Protein AF-A0A538U7H1-F1 (afdb_monomer_lite)

InterPro domains:
  IPR004468 CTP synthase [PTHR11550] (1-106)
  IPR017926 Glutamine amidotransferase [PF00117] (2-100)
  IPR029062 Class I glutamine amidotransferase-like [G3DSA:3.40.50.880] (1-119)
  IPR029062 Class I glutamine amidotransferase-like [SSF52317] (2-107)

Radius of gyration: 31.42 Å; chains: 1; bounding box: 110×28×73 Å

pLDDT: mean 84.61, std 19.02, range [39.25, 98.5]

Structure (mmCIF, N/CA/C/O backbone):
data_AF-A0A538U7H1-F1
#
_entry.id   AF-A0A538U7H1-F1
#
loop_
_atom_site.group_PDB
_atom_site.id
_atom_site.type_symbol
_atom_site.label_atom_id
_atom_site.label_alt_id
_atom_site.label_comp_id
_atom_site.label_asym_id
_atom_site.label_entity_id
_atom_site.label_seq_id
_atom_site.pdbx_PDB_ins_code
_atom_site.Cartn_x
_atom_site.Cartn_y
_atom_site.Cartn_z
_atom_site.occupancy
_atom_site.B_iso_or_equiv
_atom_site.auth_seq_id
_atom_site.auth_comp_id
_atom_site.auth_asym_id
_atom_site.auth_atom_id
_atom_site.pdbx_PDB_model_num
ATOM 1 N N . LYS A 1 1 ? -18.105 9.070 13.798 1.00 46.12 1 LYS A N 1
ATOM 2 C CA . LYS A 1 1 ? -16.800 9.401 14.417 1.00 46.12 1 LYS A CA 1
ATOM 3 C C . LYS A 1 1 ? -15.750 9.335 13.319 1.00 46.12 1 LYS A C 1
ATOM 5 O O . LYS A 1 1 ? -15.560 8.272 12.754 1.00 46.12 1 LYS A O 1
ATOM 10 N N . GLY A 1 2 ? -15.183 10.472 12.954 1.00 58.41 2 GLY A N 1
ATOM 11 C CA . GLY A 1 2 ? -14.234 10.669 11.858 1.00 58.41 2 GLY A CA 1
ATOM 12 C C . GLY A 1 2 ? -13.779 12.122 11.929 1.00 58.41 2 GLY A C 1
ATOM 13 O O . GLY A 1 2 ? -14.389 12.895 12.669 1.00 58.41 2 GLY A O 1
ATOM 14 N N . GLY A 1 3 ? -12.716 12.498 11.226 1.00 65.75 3 GLY A N 1
ATOM 15 C CA . GLY A 1 3 ? -12.269 13.886 11.266 1.00 65.75 3 GLY A CA 1
ATOM 16 C C . GLY A 1 3 ? -11.044 14.154 12.142 1.00 65.75 3 GLY A C 1
ATOM 17 O O . GLY A 1 3 ? -10.656 15.310 12.255 1.00 65.75 3 GLY A O 1
ATOM 18 N N . THR A 1 4 ? -10.415 13.154 12.761 1.00 83.69 4 THR A N 1
ATOM 19 C CA . THR A 1 4 ? -9.152 13.362 13.493 1.00 83.69 4 THR A CA 1
ATOM 20 C C . THR A 1 4 ? -7.989 13.278 12.514 1.00 83.69 4 THR A C 1
ATOM 22 O O . THR A 1 4 ? -7.927 12.346 11.719 1.00 83.69 4 THR A O 1
ATOM 25 N N . MET A 1 5 ? -7.079 14.253 12.547 1.00 91.50 5 MET A N 1
ATOM 26 C CA . MET A 1 5 ? -5.888 14.230 11.699 1.00 91.50 5 MET A CA 1
ATOM 27 C C . MET A 1 5 ? -5.028 13.009 12.046 1.00 91.50 5 MET A C 1
ATOM 29 O O . MET A 1 5 ? -4.596 12.870 13.190 1.00 91.50 5 MET A O 1
ATOM 33 N N . ARG A 1 6 ? -4.754 12.153 11.060 1.00 92.94 6 ARG A N 1
ATOM 34 C CA . ARG A 1 6 ? -3.721 11.122 11.145 1.00 92.94 6 ARG A CA 1
ATOM 35 C C . ARG A 1 6 ? -2.451 11.668 10.528 1.00 92.94 6 ARG A C 1
ATOM 37 O O . ARG A 1 6 ? -2.400 11.938 9.330 1.00 92.94 6 ARG A O 1
ATOM 44 N N . LEU A 1 7 ? -1.447 11.846 11.375 1.00 93.06 7 LEU A N 1
ATOM 45 C CA . LEU A 1 7 ? -0.139 12.355 11.001 1.00 93.06 7 LEU A CA 1
ATOM 46 C C . LEU A 1 7 ? 0.933 11.410 11.539 1.00 93.06 7 LEU A C 1
ATOM 48 O O . LEU A 1 7 ? 0.920 11.090 12.725 1.00 93.06 7 LEU A O 1
ATOM 52 N N . GLY A 1 8 ? 1.859 10.991 10.681 1.00 93.19 8 GLY A N 1
ATOM 53 C CA . GLY A 1 8 ? 2.992 10.150 11.074 1.00 93.19 8 GLY A CA 1
ATOM 54 C C . GLY A 1 8 ? 2.841 8.684 10.675 1.00 93.19 8 GLY A C 1
ATOM 55 O O . GLY A 1 8 ? 2.071 8.364 9.772 1.00 93.19 8 GLY A O 1
ATOM 56 N N . SER A 1 9 ? 3.637 7.819 11.305 1.00 94.75 9 SER A N 1
ATOM 57 C CA . SER A 1 9 ? 3.755 6.400 10.952 1.00 94.75 9 SER A CA 1
ATOM 58 C C . SER A 1 9 ? 2.660 5.560 11.608 1.00 94.75 9 SER A C 1
ATOM 60 O O . SER A 1 9 ? 2.445 5.672 12.814 1.00 94.75 9 SER A O 1
ATOM 62 N N . PHE A 1 10 ? 1.992 4.701 10.840 1.00 96.00 10 PHE A N 1
ATOM 63 C CA . PHE A 1 10 ? 1.014 3.742 11.356 1.00 96.00 10 PHE A CA 1
ATOM 64 C C . PHE A 1 10 ? 1.262 2.348 10.777 1.00 96.00 10 PHE A C 1
ATOM 66 O O . PHE A 1 10 ? 1.631 2.204 9.611 1.00 96.00 10 PHE A O 1
ATOM 73 N N . ARG A 1 11 ? 1.041 1.318 11.602 1.00 97.50 11 ARG A N 1
ATOM 74 C CA . ARG A 1 11 ? 1.168 -0.089 11.203 1.00 97.50 11 ARG A CA 1
ATOM 75 C C . ARG A 1 11 ? -0.058 -0.533 10.409 1.00 97.50 11 ARG A C 1
ATOM 77 O O . ARG A 1 11 ? -1.188 -0.297 10.835 1.00 97.50 11 ARG A O 1
ATOM 84 N N . CYS A 1 12 ? 0.170 -1.218 9.296 1.00 97.56 12 CYS A N 1
ATOM 85 C CA . CYS A 1 12 ? -0.853 -1.756 8.410 1.00 97.56 12 CYS A CA 1
ATOM 86 C C . CYS A 1 12 ? -0.626 -3.257 8.202 1.00 97.56 12 CYS A C 1
ATOM 88 O O . CYS A 1 12 ? 0.449 -3.680 7.774 1.00 97.56 12 CYS A O 1
ATOM 90 N N . GLN A 1 13 ? -1.645 -4.058 8.506 1.00 98.31 13 GLN A N 1
ATOM 91 C CA . GLN A 1 13 ? -1.673 -5.491 8.254 1.00 98.31 13 GLN A CA 1
ATOM 92 C C . GLN A 1 13 ? -2.143 -5.757 6.824 1.00 98.31 13 GLN A C 1
ATOM 94 O O . GLN A 1 13 ? -3.184 -5.251 6.399 1.00 98.31 13 GLN A O 1
ATOM 99 N N . LEU A 1 14 ? -1.387 -6.585 6.105 1.00 98.38 14 LEU A N 1
ATOM 100 C CA . LEU A 1 14 ? -1.627 -6.924 4.708 1.00 98.38 14 LEU A CA 1
ATOM 101 C C . LEU A 1 14 ? -2.290 -8.294 4.576 1.00 98.38 14 LEU A C 1
ATOM 103 O O . LEU A 1 14 ? -1.792 -9.303 5.088 1.00 98.38 14 LEU A O 1
ATOM 107 N N . LYS A 1 15 ? -3.390 -8.337 3.824 1.00 97.81 15 LYS A N 1
ATOM 108 C CA . LYS A 1 15 ? -4.143 -9.555 3.522 1.00 97.81 15 LYS A CA 1
ATOM 109 C C . LYS A 1 15 ? -3.265 -10.562 2.776 1.00 97.81 15 LYS A C 1
ATOM 111 O O . LYS A 1 15 ? -2.617 -10.216 1.788 1.00 97.81 15 LYS A O 1
ATOM 116 N N . GLU A 1 16 ? -3.277 -11.815 3.222 1.00 97.75 16 GLU A N 1
ATOM 117 C CA . GLU A 1 16 ? -2.570 -12.912 2.554 1.00 97.75 16 GLU A CA 1
ATOM 118 C C . GLU A 1 16 ? -3.027 -13.062 1.093 1.00 97.75 16 GLU A C 1
ATOM 120 O O . GLU A 1 16 ? -4.210 -12.900 0.786 1.00 97.75 16 GLU A O 1
ATOM 125 N N . GLY A 1 17 ? -2.084 -13.319 0.183 1.00 96.38 17 GLY A N 1
ATOM 126 C CA . GLY A 1 17 ? -2.360 -13.439 -1.254 1.00 96.38 17 GLY A CA 1
ATOM 127 C C . GLY A 1 17 ? -2.696 -12.131 -1.993 1.00 96.38 17 GLY A C 1
ATOM 128 O O . GLY A 1 17 ? -2.860 -12.165 -3.212 1.00 96.38 17 GLY A O 1
ATOM 129 N N . SER A 1 18 ? -2.767 -10.982 -1.310 1.00 97.62 18 SER A N 1
ATOM 130 C CA . SER A 1 18 ? -2.992 -9.676 -1.956 1.00 97.62 18 SER A CA 1
ATOM 131 C C . SER A 1 18 ? -1.793 -9.199 -2.779 1.00 97.62 18 SER A C 1
ATOM 133 O O . SER A 1 18 ? -0.657 -9.640 -2.572 1.00 97.62 18 SER A O 1
ATOM 135 N N . LEU A 1 19 ? -2.031 -8.268 -3.705 1.00 96.94 19 LEU A N 1
ATOM 136 C CA . LEU A 1 19 ? -0.967 -7.622 -4.467 1.00 96.94 19 LEU A CA 1
ATOM 137 C C . LEU A 1 19 ? -0.047 -6.817 -3.544 1.00 96.94 19 LEU A C 1
ATOM 139 O O . LEU A 1 19 ? 1.171 -6.916 -3.682 1.00 96.94 19 LEU A O 1
ATOM 143 N N . ALA A 1 20 ? -0.599 -6.123 -2.543 1.00 97.56 20 ALA A N 1
ATOM 144 C CA . ALA A 1 20 ? 0.189 -5.434 -1.524 1.00 97.56 20 ALA A CA 1
ATOM 145 C C . ALA A 1 20 ? 1.139 -6.392 -0.787 1.00 97.56 20 ALA A C 1
ATOM 147 O O . ALA A 1 20 ? 2.332 -6.113 -0.657 1.00 97.56 20 ALA A O 1
ATOM 148 N N . ARG A 1 21 ? 0.633 -7.551 -0.337 1.00 97.69 21 ARG A N 1
ATOM 149 C CA . ARG A 1 21 ? 1.430 -8.555 0.384 1.00 97.69 21 ARG A CA 1
ATOM 150 C C . ARG A 1 21 ? 2.579 -9.097 -0.465 1.00 97.69 21 ARG A C 1
ATOM 152 O O . ARG A 1 21 ? 3.678 -9.265 0.061 1.00 97.69 21 ARG A O 1
ATOM 159 N N . ARG A 1 22 ? 2.344 -9.325 -1.762 1.00 96.69 22 ARG A N 1
ATOM 160 C CA . ARG A 1 22 ? 3.391 -9.736 -2.710 1.00 96.69 22 ARG A CA 1
ATOM 161 C C . ARG A 1 22 ? 4.432 -8.638 -2.926 1.00 96.69 22 ARG A C 1
ATOM 163 O O . ARG A 1 22 ? 5.616 -8.919 -2.785 1.00 96.69 22 ARG A O 1
ATOM 170 N N . ALA A 1 23 ? 4.000 -7.403 -3.185 1.00 96.44 23 ALA A N 1
ATOM 171 C CA . ALA A 1 23 ? 4.901 -6.282 -3.453 1.00 96.44 23 ALA A CA 1
ATOM 172 C C . ALA A 1 23 ? 5.820 -5.978 -2.257 1.00 96.44 23 ALA A C 1
ATOM 174 O O . ALA A 1 23 ? 7.025 -5.789 -2.415 1.00 96.44 23 ALA A O 1
ATOM 175 N N . TYR A 1 24 ? 5.270 -5.956 -1.039 1.00 96.94 24 TYR A N 1
ATOM 176 C CA . TYR A 1 24 ? 6.052 -5.693 0.171 1.00 96.94 24 TYR A CA 1
ATOM 177 C C . TYR A 1 24 ? 6.838 -6.907 0.683 1.00 96.94 24 TYR A C 1
ATOM 179 O O . TYR A 1 24 ? 7.830 -6.724 1.391 1.00 96.94 24 TYR A O 1
ATOM 187 N N . GLY A 1 25 ? 6.394 -8.132 0.383 1.00 96.81 25 GLY A N 1
ATOM 188 C CA . GLY A 1 25 ? 7.006 -9.371 0.874 1.00 96.81 25 GLY A CA 1
ATOM 189 C C . GLY A 1 25 ? 6.882 -9.581 2.390 1.00 96.81 25 GLY A C 1
ATOM 190 O O . GLY A 1 25 ? 7.622 -10.379 2.961 1.00 96.81 25 GLY A O 1
ATOM 191 N N . LYS A 1 26 ? 5.986 -8.850 3.068 1.00 97.19 26 LYS A N 1
ATOM 192 C CA . LYS A 1 26 ? 5.826 -8.858 4.533 1.00 97.19 26 LYS A CA 1
ATOM 193 C C . LYS A 1 26 ? 4.348 -8.822 4.935 1.00 97.19 26 LYS A C 1
ATOM 195 O O . LYS A 1 26 ? 3.572 -8.155 4.258 1.00 97.19 26 LYS A O 1
ATOM 200 N N . PRO A 1 27 ? 3.945 -9.483 6.038 1.00 97.62 27 PRO A N 1
ATOM 201 C CA . PRO A 1 27 ? 2.565 -9.451 6.537 1.00 97.62 27 PRO A CA 1
ATOM 202 C C . PRO A 1 27 ? 2.116 -8.109 7.073 1.00 97.62 27 PRO A C 1
ATOM 204 O O . PRO A 1 27 ? 0.919 -7.850 7.166 1.00 97.62 27 PRO A O 1
ATOM 207 N N . GLU A 1 28 ? 3.071 -7.275 7.441 1.00 97.94 28 GLU A N 1
ATOM 208 C CA . GLU A 1 28 ? 2.804 -6.017 8.086 1.00 97.94 28 GLU A CA 1
ATOM 209 C C . GLU A 1 28 ? 3.847 -4.997 7.655 1.00 97.94 28 GLU A C 1
ATOM 211 O O . GLU A 1 28 ? 5.019 -5.328 7.438 1.00 97.94 28 GLU A O 1
ATOM 216 N N . ILE A 1 29 ? 3.392 -3.762 7.507 1.00 97.69 29 ILE A N 1
ATOM 217 C CA . ILE A 1 29 ? 4.194 -2.619 7.092 1.00 97.69 29 ILE A CA 1
ATOM 218 C C . ILE A 1 29 ? 3.909 -1.440 8.012 1.00 97.69 29 ILE A C 1
ATOM 220 O O . ILE A 1 29 ? 2.915 -1.424 8.735 1.00 97.69 29 ILE A O 1
ATOM 224 N N . GLU A 1 30 ? 4.762 -0.428 7.954 1.00 97.81 30 GLU A N 1
ATOM 225 C CA . GLU A 1 30 ? 4.543 0.833 8.651 1.00 97.81 30 GLU A CA 1
ATOM 226 C C . GLU A 1 30 ? 4.702 1.984 7.662 1.00 97.81 30 GLU A C 1
ATOM 228 O O . GLU A 1 30 ? 5.745 2.087 7.017 1.00 97.81 30 GLU A O 1
ATOM 233 N N . GLU A 1 31 ? 3.688 2.833 7.522 1.00 98.00 31 GLU A N 1
ATOM 234 C CA . GLU A 1 31 ? 3.637 3.865 6.482 1.00 98.00 31 GLU A CA 1
ATOM 235 C C . GLU A 1 31 ? 3.223 5.228 7.022 1.00 98.00 31 GLU A C 1
ATOM 237 O O . GLU A 1 31 ? 2.625 5.332 8.091 1.00 98.00 31 GLU A O 1
ATOM 242 N N . ARG A 1 32 ? 3.570 6.295 6.288 1.00 97.69 32 ARG A N 1
ATOM 243 C CA . ARG A 1 32 ? 3.323 7.680 6.714 1.00 97.69 32 ARG A CA 1
ATOM 244 C C . ARG A 1 32 ? 1.975 8.195 6.219 1.00 97.69 32 ARG A C 1
ATOM 246 O O . ARG A 1 32 ? 1.711 8.207 5.023 1.00 97.69 32 ARG A O 1
ATOM 253 N N . HIS A 1 33 ? 1.172 8.716 7.137 1.00 97.38 33 HIS A N 1
ATOM 254 C CA . HIS A 1 33 ? -0.155 9.267 6.880 1.00 97.38 33 HIS A CA 1
ATOM 255 C C . HIS A 1 33 ? -0.169 10.783 7.047 1.00 97.38 33 HIS A C 1
ATOM 257 O O . HIS A 1 33 ? 0.530 11.338 7.902 1.00 97.38 33 HIS A O 1
ATOM 263 N N . ARG A 1 34 ? -1.000 11.444 6.237 1.00 96.38 34 ARG A N 1
ATOM 264 C CA . ARG A 1 34 ? -1.368 12.855 6.392 1.00 96.38 34 ARG A CA 1
ATOM 265 C C . ARG A 1 34 ? -2.765 13.111 5.824 1.00 96.38 34 ARG A C 1
ATOM 267 O O . ARG A 1 34 ? -2.941 13.829 4.847 1.00 96.38 34 ARG A O 1
AT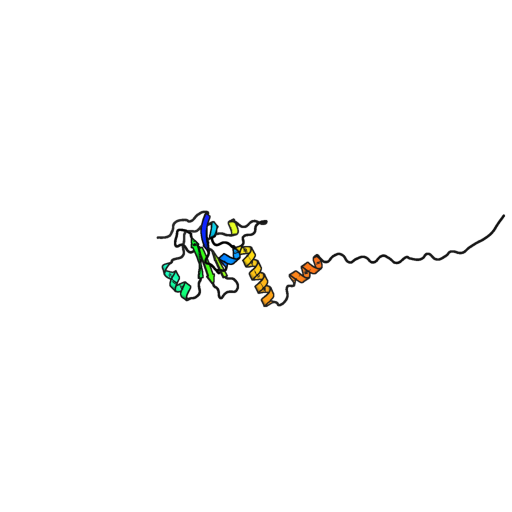OM 274 N N . HIS A 1 35 ? -3.774 12.512 6.441 1.00 95.31 35 HIS A N 1
ATOM 275 C CA . HIS A 1 35 ? -5.169 12.671 6.031 1.00 95.31 35 HIS A CA 1
ATOM 276 C C . HIS A 1 35 ? -6.093 12.674 7.253 1.00 95.31 35 HIS A C 1
ATOM 278 O O . HIS A 1 35 ? -5.690 12.403 8.383 1.00 95.31 35 HIS A O 1
ATOM 284 N N . ARG A 1 36 ? -7.349 13.054 7.022 1.00 94.56 36 ARG A N 1
ATOM 285 C CA . ARG A 1 36 ? -8.372 13.208 8.067 1.00 94.56 36 ARG A CA 1
ATOM 286 C C . ARG A 1 36 ? -9.621 12.363 7.796 1.00 94.56 36 ARG A C 1
ATOM 288 O O . ARG A 1 36 ? -10.330 11.972 8.726 1.00 94.56 36 ARG A O 1
ATOM 295 N N . TYR A 1 37 ? -9.911 12.135 6.519 1.00 93.94 37 TYR A N 1
ATOM 296 C CA . TY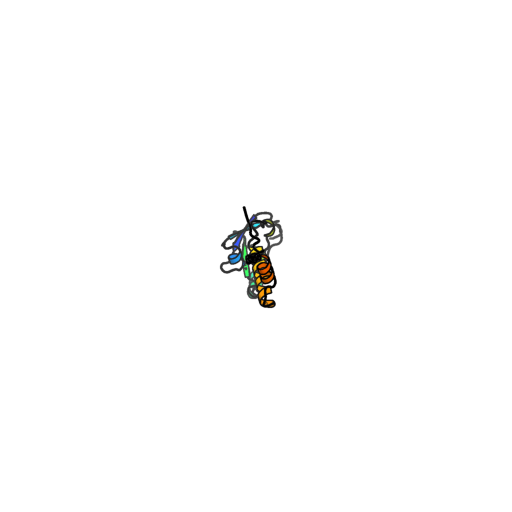R A 1 37 ? -11.015 11.294 6.085 1.00 93.94 37 TYR A CA 1
ATOM 297 C C . TYR A 1 37 ? -10.575 9.841 6.040 1.00 93.94 37 TYR A C 1
ATOM 299 O O . TYR A 1 37 ? -9.430 9.537 5.706 1.00 93.94 37 TYR A O 1
ATOM 307 N N . GLU A 1 38 ? -11.515 8.970 6.382 1.00 94.50 38 GLU A N 1
ATOM 308 C CA . GLU A 1 38 ? -11.316 7.535 6.498 1.00 94.50 38 GLU A CA 1
ATOM 309 C C . GLU A 1 38 ? -12.384 6.807 5.690 1.00 94.50 38 GLU A C 1
ATOM 311 O O . GLU A 1 38 ? -13.490 7.324 5.495 1.00 94.50 38 GLU A O 1
ATOM 316 N N . PHE A 1 39 ? -12.070 5.588 5.260 1.00 94.75 39 PHE A N 1
ATOM 317 C CA . PHE A 1 39 ? -13.041 4.717 4.618 1.00 94.75 39 PHE A CA 1
ATOM 318 C C . PHE A 1 39 ? -14.234 4.449 5.547 1.00 94.75 39 PHE A C 1
ATOM 320 O O . PHE A 1 39 ? -14.077 4.086 6.716 1.00 94.75 39 PHE A O 1
ATOM 327 N N . ASN A 1 40 ? -15.452 4.611 5.030 1.00 94.75 40 ASN A N 1
ATOM 328 C CA . ASN A 1 40 ? -16.657 4.329 5.797 1.00 94.75 40 ASN A CA 1
ATOM 329 C C . ASN A 1 40 ? -17.014 2.841 5.693 1.00 94.75 40 ASN A C 1
ATOM 331 O O . ASN A 1 40 ? -17.623 2.402 4.717 1.00 94.75 40 ASN A O 1
ATOM 335 N N . ASN A 1 41 ? -16.697 2.085 6.747 1.00 94.44 41 ASN A N 1
ATOM 336 C CA . ASN A 1 41 ? -16.926 0.638 6.821 1.00 94.44 41 ASN A CA 1
ATOM 337 C C . ASN A 1 41 ? -18.384 0.203 6.614 1.00 94.44 41 ASN A C 1
ATOM 339 O O . ASN A 1 41 ? -18.614 -0.958 6.287 1.00 94.44 41 ASN A O 1
ATOM 343 N N . ARG A 1 42 ? -19.370 1.106 6.733 1.00 96.25 42 ARG A N 1
ATOM 344 C CA . ARG A 1 42 ? -20.767 0.794 6.375 1.00 96.25 42 ARG A CA 1
ATOM 345 C C . ARG A 1 42 ? -20.918 0.365 4.911 1.00 96.25 42 ARG A C 1
ATOM 347 O O . ARG A 1 42 ? -21.829 -0.392 4.605 1.00 96.25 42 ARG A O 1
ATOM 354 N N . PHE A 1 43 ? -20.018 0.802 4.029 1.00 96.50 43 PHE A N 1
ATOM 355 C CA . PHE A 1 43 ? -20.021 0.443 2.609 1.00 96.50 43 PHE A CA 1
ATOM 356 C C . PHE A 1 43 ? -19.089 -0.728 2.265 1.00 96.50 43 PHE A C 1
ATOM 358 O O . PHE A 1 43 ? -19.036 -1.129 1.105 1.00 96.50 43 PHE A O 1
ATOM 365 N N . ALA A 1 44 ? -18.371 -1.302 3.242 1.00 96.19 44 ALA A N 1
ATOM 366 C CA . ALA A 1 44 ? -17.395 -2.368 3.001 1.00 96.19 44 ALA A CA 1
ATOM 367 C C . ALA A 1 44 ? -18.023 -3.562 2.270 1.00 96.19 44 ALA A C 1
ATOM 369 O O . ALA A 1 44 ? -17.589 -3.909 1.176 1.00 96.19 44 ALA A O 1
ATOM 370 N N . ALA A 1 45 ? -19.100 -4.124 2.826 1.00 97.25 45 ALA A N 1
ATOM 371 C CA . ALA A 1 45 ? -19.763 -5.295 2.258 1.00 97.25 45 ALA A CA 1
ATOM 372 C C . ALA A 1 45 ? -20.292 -5.041 0.835 1.00 97.25 45 ALA A C 1
ATOM 374 O O . ALA A 1 45 ? -20.137 -5.890 -0.040 1.00 97.25 45 ALA A O 1
ATOM 375 N N . GLN A 1 46 ? -20.865 -3.858 0.588 1.00 98.00 46 GLN A N 1
ATOM 376 C CA . GLN A 1 46 ? -21.381 -3.477 -0.730 1.00 98.00 46 GLN A CA 1
ATOM 377 C C . GLN A 1 46 ? -20.264 -3.339 -1.771 1.00 98.00 46 GLN A C 1
ATOM 379 O O . GLN A 1 46 ? -20.451 -3.716 -2.922 1.00 98.00 46 GLN A O 1
ATOM 384 N N . LEU A 1 47 ? -19.114 -2.777 -1.398 1.00 97.62 47 LEU A N 1
ATOM 385 C CA . LEU A 1 47 ? -17.991 -2.625 -2.322 1.00 97.62 47 LEU A CA 1
ATOM 386 C C . LEU A 1 47 ? -17.288 -3.964 -2.567 1.00 97.62 47 LEU A C 1
ATOM 388 O O . LEU A 1 47 ? -16.933 -4.277 -3.702 1.00 97.62 47 LEU A O 1
ATOM 392 N N . GLN A 1 48 ? -17.152 -4.788 -1.527 1.00 97.31 48 GLN A N 1
ATOM 393 C CA . GLN A 1 48 ? -16.564 -6.122 -1.639 1.00 97.31 48 GLN A CA 1
ATOM 394 C C . GLN A 1 48 ? -17.406 -7.063 -2.503 1.00 97.31 48 GLN A C 1
ATOM 396 O O . GLN A 1 48 ? -16.843 -7.808 -3.302 1.00 97.31 48 GLN A O 1
ATOM 401 N N . SER A 1 49 ? -18.740 -6.989 -2.430 1.00 97.44 49 SER A N 1
ATOM 402 C CA . SER A 1 49 ? -19.621 -7.774 -3.310 1.00 97.44 49 SER A CA 1
ATOM 403 C C . SER A 1 49 ? -19.525 -7.376 -4.788 1.00 97.44 49 SER A C 1
ATOM 405 O O . SER A 1 49 ? -19.980 -8.116 -5.655 1.00 97.44 49 SER A O 1
ATOM 407 N N . ARG A 1 50 ? -18.910 -6.225 -5.087 1.00 97.06 50 ARG A N 1
ATOM 408 C CA . ARG A 1 50 ? -18.627 -5.731 -6.443 1.00 97.06 50 ARG A CA 1
ATOM 409 C C . ARG A 1 50 ? -17.169 -5.942 -6.869 1.00 97.06 50 ARG A C 1
ATOM 411 O O . ARG A 1 50 ? -16.760 -5.386 -7.880 1.00 97.06 50 ARG A O 1
ATOM 418 N N . GLY A 1 51 ? -16.396 -6.721 -6.110 1.00 96.56 51 GLY A N 1
ATOM 419 C CA . GLY A 1 51 ? -15.024 -7.102 -6.456 1.00 96.56 51 GLY A CA 1
ATOM 420 C C . GLY A 1 51 ? -13.923 -6.261 -5.806 1.00 96.56 51 GLY A C 1
ATOM 421 O O . GLY A 1 51 ? -12.748 -6.579 -5.981 1.00 96.56 51 GLY A O 1
ATOM 422 N N . LEU A 1 52 ? -14.253 -5.228 -5.019 1.00 97.81 52 LEU A N 1
ATOM 423 C CA . LEU A 1 52 ? -13.233 -4.467 -4.291 1.00 97.81 52 LEU A CA 1
ATOM 424 C C . LEU A 1 52 ? -12.630 -5.313 -3.165 1.00 97.81 52 LEU A C 1
ATOM 426 O O . LEU A 1 52 ? -13.339 -5.819 -2.297 1.00 97.81 52 LEU A O 1
ATOM 430 N N . VAL A 1 53 ? -11.308 -5.414 -3.106 1.00 98.06 53 VAL A N 1
ATOM 431 C CA . VAL A 1 53 ? -10.615 -6.095 -2.0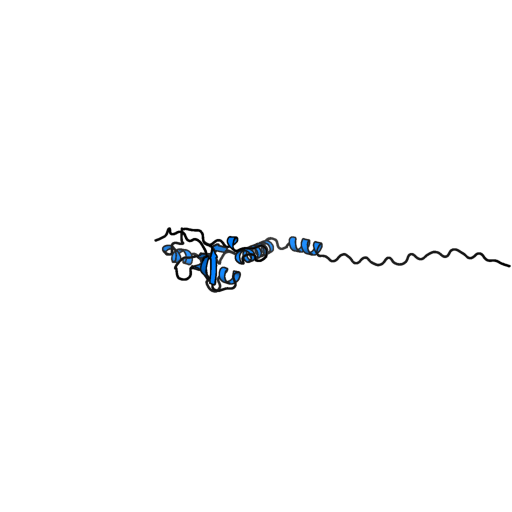11 1.00 98.06 53 VAL A CA 1
ATOM 432 C C . VAL A 1 53 ? -10.045 -5.061 -1.052 1.00 98.06 53 VAL A C 1
ATOM 434 O O . VAL A 1 53 ? -9.246 -4.221 -1.443 1.00 98.06 53 VAL A O 1
ATOM 437 N N . LEU A 1 54 ? -10.422 -5.144 0.225 1.00 98.00 54 LEU A N 1
ATOM 438 C CA . LEU A 1 54 ? -9.781 -4.390 1.306 1.00 98.00 54 LEU A CA 1
ATOM 439 C C . LEU A 1 54 ? -8.531 -5.171 1.738 1.00 98.00 54 LEU A C 1
ATOM 441 O O . LEU A 1 54 ? -8.633 -6.126 2.513 1.00 98.00 54 LEU A O 1
ATOM 445 N N . SER A 1 55 ? -7.376 -4.849 1.154 1.00 98.06 55 SER A N 1
ATOM 446 C CA . SER A 1 55 ? -6.144 -5.637 1.305 1.00 98.06 55 SER A CA 1
ATOM 447 C C . SER A 1 55 ? -5.212 -5.138 2.405 1.00 98.06 55 SER A C 1
ATOM 449 O O . SER A 1 55 ? -4.324 -5.884 2.813 1.00 98.06 55 SER A O 1
ATOM 451 N N . GLY A 1 56 ? -5.430 -3.930 2.925 1.00 97.75 56 GLY A N 1
ATOM 452 C CA . GLY A 1 56 ? -4.650 -3.366 4.024 1.00 97.75 56 GLY A CA 1
ATOM 453 C C . GLY A 1 56 ? -5.540 -2.738 5.085 1.00 97.75 56 GLY A C 1
ATOM 454 O O . GLY A 1 56 ? -6.436 -1.955 4.755 1.00 97.75 56 GLY A O 1
ATOM 455 N N . LYS A 1 57 ? -5.288 -3.062 6.355 1.00 97.31 57 LYS A N 1
ATOM 456 C CA . LYS A 1 57 ? -5.991 -2.481 7.507 1.00 97.31 57 LYS A CA 1
ATOM 457 C C . LYS A 1 57 ? -5.019 -1.992 8.575 1.00 97.31 57 LYS A C 1
ATOM 459 O O . LYS A 1 57 ? -4.024 -2.656 8.849 1.00 97.31 57 LYS A O 1
ATOM 464 N N . CYS A 1 58 ? -5.331 -0.875 9.225 1.00 96.00 58 CYS A N 1
ATOM 465 C CA . CYS A 1 58 ? -4.558 -0.374 10.359 1.00 96.00 58 CYS A CA 1
ATOM 466 C C . CYS A 1 58 ? -4.554 -1.399 11.502 1.00 96.00 58 CYS A C 1
ATOM 468 O O . CYS A 1 58 ? -5.597 -1.906 11.906 1.00 96.00 58 CYS A O 1
ATOM 470 N N . VAL A 1 59 ? -3.396 -1.676 12.093 1.00 94.38 59 VAL A N 1
ATOM 471 C CA . VAL A 1 59 ? -3.332 -2.550 13.272 1.00 94.38 59 VAL A CA 1
ATOM 472 C C . VAL A 1 59 ? -3.998 -1.850 14.461 1.00 94.38 59 VAL A C 1
ATOM 474 O O . VAL A 1 59 ? -3.764 -0.667 14.712 1.00 94.38 59 VAL A O 1
ATOM 477 N N . GLY A 1 60 ? -4.861 -2.571 15.182 1.00 90.50 60 GLY A N 1
ATOM 478 C CA . GLY A 1 60 ? -5.574 -2.059 16.359 1.00 90.50 60 GLY A CA 1
ATOM 479 C C . GLY A 1 60 ? -6.721 -1.085 16.058 1.00 90.50 60 GLY A C 1
ATOM 480 O O . GLY A 1 60 ? -7.336 -0.566 16.989 1.00 90.50 60 GLY A O 1
ATOM 481 N N . ARG A 1 61 ? -7.027 -0.813 14.781 1.00 87.56 61 ARG A N 1
ATOM 482 C CA . ARG A 1 61 ? -8.136 0.058 14.367 1.00 87.56 61 ARG A CA 1
ATOM 483 C C . ARG A 1 61 ? -8.796 -0.512 13.117 1.00 87.56 61 ARG A C 1
ATOM 485 O O . ARG A 1 61 ? -8.111 -0.883 12.180 1.00 87.56 61 ARG A O 1
ATOM 492 N N . GLU A 1 62 ? -10.119 -0.478 13.027 1.00 87.31 62 GLU A N 1
ATOM 493 C CA . GLU A 1 62 ? -10.834 -0.880 11.801 1.00 87.31 62 GLU A CA 1
ATOM 494 C C . GLU A 1 62 ? -10.755 0.202 10.704 1.00 87.31 62 GLU A C 1
ATOM 496 O O . GLU A 1 62 ? -11.775 0.669 10.207 1.00 87.31 62 GLU A O 1
ATOM 501 N N . LEU A 1 63 ? -9.554 0.663 10.351 1.00 94.25 63 LEU A N 1
ATOM 502 C CA . LEU A 1 63 ? -9.336 1.598 9.247 1.00 94.25 63 LEU A CA 1
ATOM 503 C C . LEU A 1 63 ? -8.778 0.854 8.043 1.00 94.25 63 LEU A C 1
ATOM 505 O O . LEU A 1 63 ? -7.834 0.080 8.181 1.00 94.25 63 LEU A O 1
ATOM 509 N N . VAL A 1 64 ? -9.362 1.100 6.874 1.00 97.12 64 VAL A N 1
ATOM 510 C CA . VAL A 1 64 ? -8.871 0.568 5.601 1.00 97.12 64 VAL A CA 1
ATOM 511 C C . VAL A 1 64 ? -7.776 1.484 5.076 1.00 97.12 64 VAL A C 1
ATOM 513 O O . VAL A 1 64 ? -8.001 2.680 4.917 1.00 97.12 64 VAL A O 1
ATOM 516 N N . GLU A 1 65 ? -6.629 0.892 4.769 1.00 97.50 65 GLU A N 1
ATOM 517 C CA . GLU A 1 65 ? -5.430 1.597 4.308 1.00 97.50 65 GLU A CA 1
ATOM 518 C C . GLU A 1 65 ? -5.111 1.311 2.844 1.00 97.50 65 GLU A C 1
ATOM 520 O O . GLU A 1 65 ? -4.528 2.155 2.166 1.00 97.50 65 GLU A O 1
ATOM 525 N N . ILE A 1 66 ? -5.460 0.109 2.369 1.00 98.50 66 ILE A N 1
ATOM 526 C CA . ILE A 1 66 ? -5.166 -0.352 1.011 1.00 98.50 66 ILE A CA 1
ATOM 527 C C . ILE A 1 66 ? -6.391 -1.045 0.428 1.00 98.50 66 ILE A C 1
ATOM 529 O O . ILE A 1 66 ? -7.017 -1.884 1.088 1.00 98.50 66 ILE A O 1
ATOM 533 N N . ILE A 1 67 ? -6.704 -0.698 -0.818 1.00 98.50 67 ILE A N 1
ATOM 534 C CA . ILE A 1 67 ? -7.734 -1.348 -1.626 1.00 98.50 67 ILE A CA 1
ATOM 535 C C . ILE A 1 67 ? -7.163 -1.815 -2.966 1.00 98.50 67 ILE A C 1
ATOM 537 O O . ILE A 1 67 ? -6.274 -1.181 -3.533 1.00 98.50 67 ILE A O 1
ATOM 541 N N . GLU A 1 68 ? -7.705 -2.913 -3.482 1.00 98.38 68 GLU A N 1
ATOM 542 C CA . GLU A 1 68 ? -7.285 -3.553 -4.731 1.00 98.38 68 GLU A CA 1
ATOM 543 C C . GLU A 1 68 ? -8.500 -3.952 -5.581 1.00 98.38 68 GLU A C 1
ATOM 545 O O . GLU A 1 68 ? -9.589 -4.198 -5.054 1.00 98.38 68 GLU A O 1
ATOM 550 N N . LEU A 1 69 ? -8.296 -4.050 -6.898 1.00 97.75 69 LEU A N 1
ATOM 551 C CA . LEU A 1 69 ? -9.256 -4.607 -7.855 1.00 97.75 69 LEU A CA 1
ATOM 552 C C . LEU A 1 69 ? -8.583 -5.769 -8.600 1.00 97.75 69 LEU A C 1
ATOM 554 O O . LEU A 1 69 ? -7.785 -5.511 -9.502 1.00 97.75 69 LEU A O 1
ATOM 558 N N . PRO A 1 70 ? -8.872 -7.031 -8.230 1.00 94.44 70 PRO A N 1
ATOM 559 C CA . PRO A 1 70 ? -8.201 -8.203 -8.798 1.00 94.44 70 PRO A CA 1
ATOM 560 C C . PRO A 1 70 ? -8.370 -8.373 -10.313 1.00 94.44 70 PRO A C 1
ATOM 562 O O . PRO A 1 70 ? -7.481 -8.919 -10.958 1.00 94.44 70 PRO A O 1
ATOM 565 N N . ASP A 1 71 ? -9.469 -7.874 -10.883 1.00 93.12 71 ASP A N 1
ATOM 566 C CA . ASP A 1 71 ? -9.760 -7.983 -12.322 1.00 93.12 71 ASP A CA 1
ATOM 567 C C . ASP A 1 71 ? -8.956 -6.988 -13.182 1.00 93.12 71 ASP A C 1
ATOM 569 O O . ASP A 1 71 ? -9.031 -7.005 -14.412 1.00 93.12 71 ASP A O 1
ATOM 573 N N . HIS A 1 72 ? -8.172 -6.104 -12.558 1.00 95.00 72 HIS A N 1
ATOM 574 C CA . HIS A 1 72 ? -7.293 -5.168 -13.250 1.00 95.00 72 HIS A CA 1
ATOM 575 C C . HIS A 1 72 ? -5.836 -5.672 -13.224 1.00 95.00 72 HIS A C 1
ATOM 577 O O . HIS A 1 72 ? -5.380 -6.119 -12.171 1.00 95.00 72 HIS A O 1
ATOM 583 N N . PRO A 1 73 ? -5.052 -5.539 -14.321 1.00 92.19 73 PRO A N 1
ATOM 584 C CA . PRO A 1 73 ? -3.684 -6.074 -14.397 1.00 92.19 73 PRO A CA 1
ATOM 585 C C . PRO A 1 73 ? -2.771 -5.639 -13.245 1.00 92.19 73 PRO A C 1
ATOM 587 O O . PRO A 1 73 ? -1.935 -6.403 -12.776 1.00 92.19 73 PRO A O 1
ATOM 590 N N . TRP A 1 74 ? -2.943 -4.398 -12.792 1.00 96.62 74 TRP A N 1
ATOM 591 C CA . TRP A 1 74 ? -2.321 -3.879 -11.581 1.00 96.62 74 TRP A CA 1
ATOM 592 C C . TRP A 1 74 ? -3.172 -2.733 -11.040 1.00 96.62 74 TRP A C 1
ATOM 594 O O . TRP A 1 74 ? -3.223 -1.666 -11.649 1.00 96.62 74 TRP A O 1
ATOM 604 N N . PHE A 1 75 ? -3.927 -2.957 -9.966 1.00 98.06 75 PHE A N 1
ATOM 605 C CA . PHE A 1 75 ? -4.695 -1.906 -9.295 1.00 98.06 75 PHE A CA 1
ATOM 606 C C . PHE A 1 75 ? -4.525 -2.031 -7.791 1.00 98.06 75 PHE A C 1
ATOM 608 O O . PHE A 1 75 ? -5.010 -2.981 -7.175 1.00 98.06 75 PHE A O 1
ATOM 615 N N . LEU A 1 76 ? -3.854 -1.043 -7.214 1.00 98.00 76 LEU A N 1
ATOM 616 C CA . LEU A 1 76 ? -3.648 -0.908 -5.785 1.00 98.00 76 LEU A CA 1
ATOM 617 C C . LEU A 1 76 ? -3.689 0.579 -5.451 1.00 98.00 76 LEU A C 1
ATOM 619 O O . LEU A 1 76 ? -2.959 1.373 -6.043 1.00 98.00 76 LEU A O 1
ATOM 623 N N . ALA A 1 77 ? -4.546 0.947 -4.506 1.00 98.19 77 ALA A N 1
ATOM 624 C CA . ALA A 1 77 ? -4.656 2.308 -4.004 1.00 98.19 77 ALA A CA 1
ATOM 625 C C . ALA A 1 77 ? -4.418 2.318 -2.496 1.00 98.19 77 ALA A C 1
ATOM 627 O O . ALA A 1 77 ? -4.912 1.451 -1.774 1.00 98.19 77 ALA A O 1
ATOM 628 N N . VAL A 1 78 ? -3.658 3.308 -2.036 1.00 98.25 78 VAL A N 1
ATOM 629 C CA . VAL A 1 78 ? -3.254 3.469 -0.638 1.00 98.25 78 VAL A CA 1
ATOM 630 C C . VAL A 1 78 ? -3.749 4.800 -0.091 1.00 98.25 78 VAL A C 1
ATOM 632 O O . VAL A 1 78 ? -3.892 5.771 -0.832 1.00 98.25 78 VAL A O 1
ATOM 635 N N . GLN A 1 79 ? -3.998 4.845 1.213 1.00 97.56 79 GLN A N 1
ATOM 636 C CA . GLN A 1 79 ? -4.334 6.077 1.928 1.00 97.56 79 GLN A CA 1
ATOM 637 C C . GLN A 1 79 ? -3.089 6.825 2.445 1.00 97.56 79 GLN A C 1
ATOM 639 O O . GLN A 1 79 ? -3.120 8.039 2.647 1.00 97.56 79 GLN A O 1
ATOM 644 N N . PHE A 1 80 ? -2.000 6.092 2.687 1.00 97.94 80 PHE A N 1
ATOM 645 C CA . PHE A 1 80 ? -0.707 6.627 3.111 1.00 97.94 80 PHE A CA 1
ATOM 646 C C . PHE A 1 80 ? 0.127 7.164 1.940 1.00 97.94 80 PHE A C 1
ATOM 648 O O . PHE A 1 80 ? -0.270 7.087 0.782 1.00 97.94 80 PHE A O 1
ATOM 655 N N . HIS A 1 81 ? 1.312 7.679 2.265 1.00 98.19 81 HIS A N 1
ATOM 656 C CA . HIS A 1 81 ? 2.241 8.327 1.346 1.00 98.19 81 HIS A CA 1
ATOM 657 C C . HIS A 1 81 ? 3.537 7.511 1.152 1.00 98.19 81 HIS A C 1
ATOM 659 O O . HIS A 1 81 ? 4.549 7.799 1.812 1.00 98.19 81 HIS A O 1
ATOM 665 N N . PRO A 1 82 ? 3.545 6.491 0.269 1.00 97.62 82 PRO A N 1
ATOM 666 C CA . PRO A 1 82 ? 4.731 5.666 0.015 1.00 97.62 82 PRO A CA 1
ATOM 667 C C . PRO A 1 82 ? 5.909 6.467 -0.570 1.00 97.62 82 PRO A C 1
ATOM 669 O O . PRO A 1 82 ? 7.076 6.118 -0.377 1.00 97.62 82 PRO A O 1
ATOM 672 N N . GLU A 1 83 ? 5.632 7.585 -1.245 1.00 97.69 83 GLU A N 1
ATOM 673 C CA . GLU A 1 83 ? 6.622 8.517 -1.788 1.00 97.69 83 GLU A CA 1
ATOM 674 C C . GLU A 1 83 ? 7.544 9.089 -0.710 1.00 97.69 83 GLU A C 1
ATOM 676 O O . GLU A 1 83 ? 8.738 9.263 -0.950 1.00 97.69 83 GLU A O 1
ATOM 681 N N . LEU A 1 84 ? 7.042 9.290 0.512 1.00 96.88 84 LEU A N 1
ATOM 682 C CA . LEU A 1 84 ? 7.832 9.863 1.604 1.00 96.88 84 LEU A CA 1
ATOM 683 C C . LEU A 1 84 ? 8.903 8.896 2.129 1.00 96.88 84 LEU A C 1
ATOM 685 O O . LEU A 1 84 ? 9.887 9.334 2.743 1.00 96.88 84 LEU A O 1
ATOM 689 N N . LYS A 1 85 ? 8.734 7.590 1.894 1.00 96.25 85 LYS A N 1
ATOM 690 C CA . LYS A 1 85 ? 9.683 6.539 2.289 1.00 96.25 85 LYS A CA 1
ATOM 691 C C . LYS A 1 85 ? 10.558 6.038 1.139 1.00 96.25 85 LYS A C 1
ATOM 693 O O . LYS A 1 85 ? 11.500 5.303 1.401 1.00 96.25 85 LYS A O 1
ATOM 698 N N . SER A 1 86 ? 10.300 6.455 -0.099 1.00 97.44 86 SER A N 1
ATOM 699 C CA . SER A 1 86 ? 11.135 6.091 -1.248 1.00 97.44 86 SER A CA 1
ATOM 700 C C . SER A 1 86 ? 12.463 6.855 -1.240 1.00 97.44 86 SER A C 1
ATOM 702 O O . SER A 1 86 ? 12.495 8.051 -0.933 1.00 97.44 86 SER A O 1
ATOM 704 N N . ARG A 1 87 ? 13.570 6.188 -1.578 1.00 97.06 87 ARG A N 1
ATOM 705 C CA . ARG A 1 87 ? 14.901 6.797 -1.751 1.00 97.06 87 ARG A CA 1
ATOM 706 C C . ARG A 1 87 ? 15.518 6.346 -3.078 1.00 97.06 87 ARG A C 1
ATOM 708 O O . ARG A 1 87 ? 15.194 5.258 -3.539 1.00 97.06 87 ARG A O 1
ATOM 715 N N . PRO A 1 88 ? 16.440 7.116 -3.683 1.00 95.31 88 PRO A N 1
ATOM 716 C CA . PRO A 1 88 ? 17.080 6.709 -4.938 1.00 95.31 88 PRO A CA 1
ATOM 717 C C . PRO A 1 88 ? 17.781 5.342 -4.873 1.00 95.31 88 PRO A C 1
ATOM 719 O O . PRO A 1 88 ? 17.659 4.547 -5.796 1.00 95.31 88 PRO A O 1
ATOM 722 N N . HIS A 1 89 ? 18.473 5.047 -3.768 1.00 96.06 89 HIS A N 1
ATOM 723 C CA . HIS A 1 89 ? 19.160 3.767 -3.541 1.00 96.06 89 HIS A CA 1
ATOM 724 C C . HIS A 1 89 ? 18.263 2.695 -2.900 1.00 96.06 89 HIS A C 1
ATOM 726 O O . HIS A 1 89 ? 18.647 1.533 -2.818 1.00 96.06 89 HIS A O 1
ATOM 732 N N . GLU A 1 90 ? 17.072 3.077 -2.438 1.00 95.94 90 GLU A N 1
ATOM 733 C CA . GLU A 1 90 ? 16.097 2.178 -1.824 1.00 95.94 90 GLU A CA 1
ATOM 734 C C . GLU A 1 90 ? 14.687 2.587 -2.283 1.00 95.94 90 GLU A C 1
ATOM 736 O O . GLU A 1 90 ? 13.932 3.237 -1.545 1.00 95.94 90 GLU A O 1
ATOM 741 N N . PRO A 1 91 ? 14.336 2.296 -3.549 1.00 97.31 91 PRO A N 1
ATOM 742 C CA . PRO A 1 91 ? 13.043 2.673 -4.085 1.00 97.31 91 PRO A CA 1
ATOM 743 C C . PRO A 1 91 ? 11.939 1.902 -3.368 1.00 97.31 91 PRO A C 1
ATOM 745 O O . PRO A 1 91 ? 12.044 0.703 -3.091 1.00 97.31 91 PRO A O 1
ATOM 748 N N . HIS A 1 92 ? 10.846 2.599 -3.083 1.00 98.12 92 HIS A N 1
ATOM 749 C CA . HIS A 1 92 ? 9.730 1.998 -2.378 1.00 98.12 92 HIS A CA 1
ATOM 750 C C . HIS A 1 92 ? 9.097 0.859 -3.195 1.00 98.12 92 HIS A C 1
ATOM 752 O O . HIS A 1 92 ? 8.838 0.997 -4.394 1.00 98.12 92 HIS A O 1
ATOM 758 N N . ARG A 1 93 ? 8.801 -0.263 -2.527 1.00 96.88 93 ARG A N 1
ATOM 759 C CA . ARG A 1 93 ? 8.395 -1.527 -3.167 1.00 96.88 93 ARG A CA 1
ATOM 760 C C . ARG A 1 93 ? 7.173 -1.390 -4.074 1.00 96.88 93 ARG A C 1
ATOM 762 O O . ARG A 1 93 ? 7.188 -1.926 -5.176 1.00 96.88 93 ARG A O 1
ATOM 769 N N . LEU A 1 94 ? 6.168 -0.612 -3.662 1.00 97.19 94 LEU A N 1
ATOM 770 C CA . LEU A 1 94 ? 4.981 -0.362 -4.491 1.00 97.19 94 LEU A CA 1
ATOM 771 C C . LEU A 1 94 ? 5.314 0.311 -5.831 1.00 97.19 94 LEU A C 1
ATOM 773 O O . LEU A 1 94 ? 4.705 -0.038 -6.835 1.00 97.19 94 LEU A O 1
ATOM 777 N N . PHE A 1 95 ? 6.284 1.233 -5.877 1.00 97.88 95 PHE A N 1
ATOM 778 C CA . PHE A 1 95 ? 6.668 1.878 -7.138 1.00 97.88 95 PHE A CA 1
ATOM 779 C C . PHE A 1 95 ? 7.467 0.936 -8.032 1.00 97.88 95 PHE A C 1
ATOM 781 O O . PHE A 1 95 ? 7.238 0.909 -9.237 1.00 97.88 95 PHE A O 1
ATOM 788 N N . VAL A 1 96 ? 8.366 0.137 -7.449 1.00 96.81 96 VAL A N 1
ATOM 789 C CA . VAL A 1 96 ? 9.126 -0.876 -8.196 1.00 96.81 96 VAL A CA 1
ATOM 790 C C . VAL A 1 96 ? 8.173 -1.861 -8.874 1.00 96.81 96 VAL A C 1
ATOM 792 O O . VAL A 1 96 ? 8.289 -2.103 -10.075 1.00 96.81 96 VAL A O 1
ATOM 795 N N . ASP A 1 97 ? 7.202 -2.387 -8.126 1.00 96.50 97 ASP A N 1
ATOM 796 C CA . ASP A 1 97 ? 6.222 -3.330 -8.665 1.00 96.50 97 ASP A CA 1
ATOM 797 C C . ASP A 1 97 ? 5.261 -2.673 -9.663 1.00 96.50 97 ASP A C 1
ATOM 799 O O . ASP A 1 97 ? 4.938 -3.286 -10.679 1.00 96.50 97 ASP A O 1
ATOM 803 N N . PHE A 1 98 ? 4.850 -1.422 -9.433 1.00 97.44 98 PHE A N 1
ATOM 804 C CA . PHE A 1 98 ? 4.035 -0.676 -10.393 1.00 97.44 98 PHE A CA 1
ATOM 805 C C . PHE A 1 98 ? 4.738 -0.516 -11.744 1.00 97.44 98 PHE A C 1
ATOM 807 O O . PHE A 1 98 ? 4.157 -0.809 -12.788 1.00 97.44 98 PHE A O 1
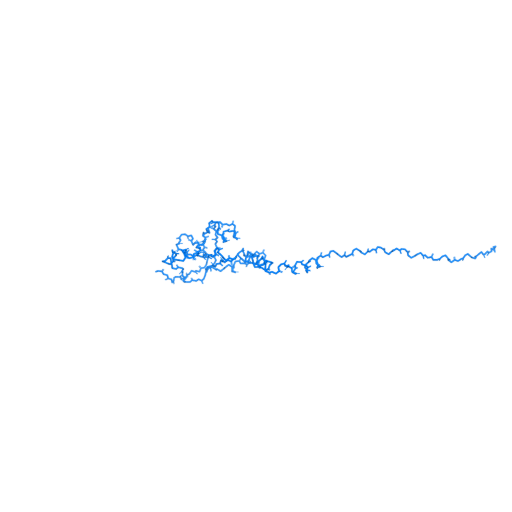ATOM 814 N N . VAL A 1 99 ? 6.004 -0.084 -11.734 1.00 97.12 99 VAL A N 1
ATOM 815 C CA . VAL A 1 99 ? 6.791 0.103 -12.960 1.00 97.12 99 VAL A CA 1
ATOM 816 C C . VAL A 1 99 ? 7.016 -1.231 -13.667 1.00 97.12 99 VAL A C 1
ATOM 818 O O . VAL A 1 99 ? 6.883 -1.297 -14.889 1.00 97.12 99 VAL A O 1
ATOM 821 N N . ARG A 1 100 ? 7.285 -2.311 -12.918 1.00 95.62 100 ARG A N 1
ATOM 822 C CA . ARG A 1 100 ? 7.377 -3.662 -13.489 1.00 95.62 100 ARG A CA 1
ATOM 823 C C . ARG A 1 100 ? 6.082 -4.049 -14.204 1.00 95.62 100 ARG A C 1
ATOM 825 O O . ARG A 1 100 ? 6.132 -4.428 -15.371 1.00 95.62 100 ARG A O 1
ATOM 832 N N . ALA A 1 101 ? 4.936 -3.893 -13.546 1.00 96.00 101 ALA A N 1
ATOM 833 C CA . ALA A 1 101 ? 3.641 -4.225 -14.132 1.00 96.00 101 ALA A CA 1
ATOM 834 C C . ALA A 1 101 ? 3.311 -3.356 -15.359 1.00 96.00 101 ALA A C 1
ATOM 836 O O . ALA A 1 101 ? 2.754 -3.845 -16.344 1.00 96.00 101 ALA A O 1
ATOM 837 N N . ALA A 1 102 ? 3.693 -2.076 -15.345 1.00 95.88 102 ALA A N 1
ATOM 838 C CA . ALA A 1 102 ? 3.549 -1.190 -16.497 1.00 95.88 102 ALA A CA 1
ATOM 839 C C . ALA A 1 102 ? 4.401 -1.655 -17.692 1.00 95.88 102 ALA A C 1
ATOM 841 O O . ALA A 1 102 ? 3.918 -1.665 -18.827 1.00 95.88 102 ALA A O 1
ATOM 842 N N . LEU A 1 103 ? 5.639 -2.091 -17.443 1.00 94.44 103 LEU A N 1
ATOM 843 C CA . LEU A 1 103 ? 6.529 -2.630 -18.470 1.00 94.44 103 LEU A CA 1
ATOM 844 C C . LEU A 1 103 ? 5.995 -3.947 -19.050 1.00 94.44 103 LEU A C 1
ATOM 846 O O . LEU A 1 103 ? 5.946 -4.111 -20.267 1.00 94.44 103 LEU A O 1
ATOM 850 N N . GLU A 1 104 ? 5.525 -4.860 -18.202 1.00 92.81 104 GLU A N 1
ATOM 851 C CA . GLU A 1 104 ? 4.878 -6.105 -18.634 1.00 92.81 104 GLU A CA 1
ATOM 852 C C . GLU A 1 104 ? 3.636 -5.824 -19.488 1.00 92.81 104 GLU A C 1
ATOM 854 O O . GLU A 1 104 ? 3.459 -6.414 -20.557 1.00 92.81 104 GLU A O 1
ATOM 859 N N . ARG A 1 105 ? 2.811 -4.852 -19.083 1.00 93.56 105 ARG A N 1
ATOM 860 C CA . ARG A 1 105 ? 1.646 -4.423 -19.863 1.00 93.56 105 ARG A CA 1
ATOM 861 C C . ARG A 1 105 ? 2.040 -3.819 -21.211 1.00 93.56 105 ARG A C 1
ATOM 863 O O . ARG A 1 105 ? 1.348 -4.077 -22.198 1.00 93.56 105 ARG A O 1
ATOM 870 N N . ARG A 1 106 ? 3.124 -3.034 -21.273 1.00 91.81 106 ARG A N 1
ATOM 871 C CA . ARG A 1 106 ? 3.674 -2.492 -22.529 1.00 91.81 106 ARG A CA 1
ATOM 872 C C . ARG A 1 106 ? 4.094 -3.627 -23.462 1.00 91.81 106 ARG A C 1
ATOM 874 O O . ARG A 1 106 ? 3.640 -3.652 -24.604 1.00 91.81 106 ARG A O 1
ATOM 881 N N . ARG A 1 107 ? 4.888 -4.581 -22.966 1.00 90.25 107 ARG A N 1
ATOM 882 C CA . ARG A 1 107 ? 5.357 -5.757 -23.724 1.00 90.25 107 ARG A CA 1
ATOM 883 C C . ARG A 1 107 ? 4.198 -6.562 -24.296 1.00 90.25 107 ARG A C 1
ATOM 885 O O . ARG A 1 107 ? 4.182 -6.842 -25.488 1.00 90.25 107 ARG A O 1
ATOM 892 N N . ALA A 1 108 ? 3.194 -6.856 -23.469 1.00 90.12 108 ALA A N 1
ATOM 893 C CA . ALA A 1 108 ? 2.007 -7.594 -23.894 1.00 90.12 108 ALA A CA 1
ATOM 894 C C . ALA A 1 108 ? 1.197 -6.863 -24.981 1.00 90.12 108 ALA A C 1
ATOM 896 O O . ALA A 1 108 ? 0.547 -7.509 -25.797 1.00 90.12 108 ALA A O 1
ATOM 897 N N . ARG A 1 109 ? 1.224 -5.522 -25.005 1.00 91.06 109 ARG A N 1
ATOM 898 C CA . ARG A 1 109 ? 0.538 -4.712 -26.026 1.00 91.06 109 ARG A CA 1
ATOM 899 C C . ARG A 1 109 ? 1.312 -4.571 -27.333 1.00 91.06 109 ARG A C 1
ATOM 901 O O . ARG A 1 109 ? 0.674 -4.470 -28.373 1.00 91.06 109 ARG A O 1
ATOM 908 N N . LEU A 1 110 ? 2.638 -4.452 -27.270 1.00 87.56 110 LEU A N 1
ATOM 909 C CA . LEU A 1 110 ? 3.469 -4.068 -28.419 1.00 87.56 110 LEU A CA 1
ATOM 910 C C . LEU A 1 110 ? 4.268 -5.230 -29.022 1.00 87.56 110 LEU A C 1
ATOM 912 O O . LEU A 1 110 ? 4.825 -5.075 -30.101 1.00 87.56 110 LEU A O 1
ATOM 916 N N . GLY A 1 111 ? 4.344 -6.386 -28.356 1.00 73.06 111 GLY A N 1
ATOM 917 C CA . GLY A 1 111 ? 5.023 -7.585 -28.865 1.00 73.06 111 GLY A CA 1
ATOM 918 C C . GLY A 1 111 ? 6.559 -7.521 -28.876 1.00 73.06 111 GLY A C 1
ATOM 919 O O . GLY A 1 111 ? 7.196 -8.570 -28.923 1.00 73.06 111 GLY A O 1
ATOM 920 N N . HIS A 1 112 ? 7.166 -6.332 -28.771 1.00 65.94 112 HIS A N 1
ATOM 921 C CA . HIS A 1 112 ? 8.615 -6.130 -28.709 1.00 65.94 112 HIS A CA 1
ATOM 922 C C . HIS A 1 112 ? 9.004 -4.996 -27.742 1.00 65.94 112 HIS A C 1
ATOM 924 O O . HIS A 1 112 ? 8.273 -4.021 -27.549 1.00 65.94 112 HIS A O 1
ATOM 930 N N . ASP A 1 113 ? 10.170 -5.140 -27.110 1.00 63.66 113 ASP A N 1
ATOM 931 C CA . ASP A 1 113 ? 10.763 -4.145 -26.220 1.00 63.66 113 ASP A CA 1
ATOM 932 C C . ASP A 1 113 ? 11.933 -3.460 -26.944 1.00 63.66 113 ASP A C 1
ATOM 934 O O . ASP A 1 113 ? 13.088 -3.870 -26.822 1.00 63.66 113 ASP A O 1
ATOM 938 N N . ASP A 1 114 ? 11.636 -2.389 -27.685 1.00 63.25 114 ASP A N 1
ATOM 939 C CA . ASP A 1 114 ? 12.645 -1.606 -28.426 1.00 63.25 114 ASP A CA 1
ATOM 940 C C . ASP A 1 114 ? 13.772 -1.096 -27.505 1.00 63.25 114 ASP A C 1
ATOM 942 O O . ASP A 1 114 ? 14.921 -0.946 -27.912 1.00 63.25 114 ASP A O 1
ATOM 946 N N . TYR A 1 115 ? 13.462 -0.890 -26.219 1.00 61.72 115 TYR A N 1
ATOM 947 C CA . TYR A 1 115 ? 14.431 -0.489 -25.200 1.00 61.72 115 TYR A CA 1
ATOM 948 C C . TYR A 1 115 ? 15.497 -1.564 -24.931 1.00 61.72 115 TYR A C 1
ATOM 950 O O . TYR A 1 115 ? 16.660 -1.240 -24.715 1.00 61.72 115 TYR A O 1
ATOM 958 N N . THR A 1 116 ? 15.133 -2.852 -24.970 1.00 61.03 116 THR A N 1
ATOM 959 C CA . THR A 1 116 ? 16.097 -3.943 -24.743 1.00 61.03 116 THR A CA 1
ATOM 960 C C . THR A 1 116 ? 17.008 -4.146 -25.953 1.00 61.03 116 THR A C 1
ATOM 962 O O . THR A 1 116 ? 18.164 -4.518 -25.775 1.00 61.03 116 THR A O 1
ATOM 965 N N . ALA A 1 117 ? 16.526 -3.872 -27.171 1.00 59.06 117 ALA A N 1
ATOM 966 C CA . ALA A 1 117 ? 17.371 -3.839 -28.365 1.00 59.06 117 ALA A CA 1
ATOM 967 C C . ALA A 1 117 ? 18.404 -2.699 -28.280 1.00 59.06 117 ALA A C 1
ATOM 969 O O . ALA A 1 117 ? 19.598 -2.953 -28.412 1.00 59.06 117 ALA A O 1
ATOM 970 N N . ALA A 1 118 ? 17.965 -1.488 -27.919 1.00 59.19 118 ALA A N 1
ATOM 971 C CA . ALA A 1 118 ? 18.845 -0.327 -27.766 1.00 59.19 118 ALA A CA 1
ATOM 972 C C . ALA A 1 118 ? 19.894 -0.487 -26.642 1.00 59.19 118 ALA A C 1
ATOM 974 O O . ALA A 1 118 ? 21.041 -0.078 -26.807 1.00 59.19 118 ALA A O 1
ATOM 975 N N . GLN A 1 119 ? 19.546 -1.112 -25.507 1.00 59.72 119 GLN A N 1
ATOM 976 C CA . GLN A 1 119 ? 20.524 -1.412 -24.448 1.00 59.72 119 GLN A CA 1
ATOM 977 C C . GLN A 1 119 ? 21.539 -2.484 -24.864 1.00 59.72 119 GLN A C 1
ATOM 979 O O . GLN A 1 119 ? 22.719 -2.346 -24.560 1.00 59.72 119 GLN A O 1
ATOM 984 N N . ARG A 1 120 ? 21.113 -3.525 -25.595 1.00 58.03 120 ARG A N 1
ATOM 985 C CA . ARG A 1 120 ? 22.021 -4.565 -26.112 1.00 58.03 120 ARG A CA 1
ATOM 986 C C . ARG A 1 120 ? 23.021 -4.022 -27.130 1.00 58.03 120 ARG A C 1
ATOM 988 O O . ARG A 1 120 ? 24.144 -4.506 -27.169 1.00 58.03 120 ARG A O 1
ATOM 995 N N . GLU A 1 121 ? 22.626 -3.036 -27.930 1.00 58.47 121 GLU A N 1
ATOM 996 C CA . GLU A 1 121 ? 23.535 -2.331 -28.842 1.00 58.47 121 GLU A CA 1
ATOM 997 C C . GLU A 1 121 ? 24.516 -1.422 -28.088 1.00 58.47 121 GLU A C 1
ATOM 999 O O . GLU A 1 121 ? 25.690 -1.368 -28.444 1.00 58.47 121 GLU A O 1
ATOM 1004 N N . ALA A 1 122 ? 24.070 -0.753 -27.019 1.00 59.06 122 ALA A N 1
ATOM 1005 C CA . ALA A 1 122 ? 24.918 0.125 -26.209 1.00 59.06 122 ALA A CA 1
ATOM 1006 C C . ALA A 1 122 ? 25.910 -0.629 -25.297 1.00 59.06 122 ALA A C 1
ATOM 1008 O O . ALA A 1 122 ? 26.982 -0.106 -24.999 1.00 59.06 122 ALA A O 1
ATOM 1009 N N . GLU A 1 123 ? 25.569 -1.843 -24.854 1.00 59.34 123 GLU A N 1
ATOM 1010 C CA . GLU A 1 123 ? 26.420 -2.714 -24.023 1.00 59.34 123 GLU A CA 1
ATOM 1011 C C . GLU A 1 123 ? 27.207 -3.755 -24.841 1.00 59.34 123 GLU A C 1
ATOM 1013 O O . GLU A 1 123 ? 27.911 -4.591 -24.268 1.00 59.34 123 GLU A O 1
ATOM 1018 N N . ALA A 1 124 ? 27.106 -3.729 -26.175 1.00 51.72 124 ALA A N 1
ATOM 1019 C CA . ALA A 1 124 ? 27.859 -4.636 -27.031 1.00 51.72 124 ALA A CA 1
ATOM 1020 C C . ALA A 1 124 ? 29.374 -4.423 -26.825 1.00 51.72 124 ALA A C 1
ATOM 1022 O O . ALA A 1 124 ? 29.851 -3.286 -26.901 1.00 51.72 124 ALA A O 1
ATOM 1023 N N . PRO A 1 125 ? 30.161 -5.488 -26.570 1.00 57.31 125 PRO A N 1
ATOM 1024 C CA . PRO A 1 125 ? 31.605 -5.349 -26.447 1.00 57.31 125 PRO A CA 1
ATOM 1025 C C . PRO A 1 125 ? 32.182 -4.797 -27.761 1.00 57.31 125 PRO A C 1
ATOM 1027 O O . PRO A 1 125 ? 31.700 -5.170 -28.836 1.00 57.31 125 PRO A O 1
ATOM 1030 N N . PRO A 1 126 ? 33.205 -3.922 -27.710 1.00 56.94 126 PRO A N 1
ATOM 1031 C CA . PRO A 1 126 ? 33.790 -3.360 -28.918 1.00 56.94 126 PRO A CA 1
ATOM 1032 C C . PRO A 1 126 ? 34.286 -4.489 -29.823 1.00 56.94 126 PRO A C 1
ATOM 1034 O O . PRO A 1 126 ? 34.916 -5.445 -29.359 1.00 56.94 126 PRO A O 1
ATOM 1037 N N . ALA A 1 127 ? 33.968 -4.383 -31.115 1.00 60.34 127 ALA A N 1
ATOM 1038 C CA . ALA A 1 127 ? 34.374 -5.357 -32.116 1.00 60.34 127 ALA A CA 1
ATOM 1039 C C . ALA A 1 127 ? 35.893 -5.572 -32.045 1.00 60.34 127 ALA A C 1
ATOM 1041 O O . ALA A 1 127 ? 36.668 -4.614 -32.066 1.00 60.34 127 ALA A O 1
ATOM 1042 N N . GLN A 1 128 ? 36.313 -6.833 -31.939 1.00 52.22 128 GLN A N 1
ATOM 1043 C CA . GLN A 1 128 ? 37.727 -7.184 -31.924 1.00 52.22 128 GLN A CA 1
ATOM 1044 C C . GLN A 1 128 ? 38.368 -6.729 -33.239 1.00 52.22 128 GLN A C 1
ATOM 1046 O O . GLN A 1 128 ? 38.008 -7.206 -34.317 1.00 52.22 128 GLN A O 1
ATOM 1051 N N . VAL A 1 129 ? 39.305 -5.787 -33.138 1.00 55.72 129 VAL A N 1
ATOM 1052 C CA . VAL A 1 129 ? 40.127 -5.333 -34.261 1.00 55.72 129 VAL A CA 1
ATOM 1053 C C . VAL A 1 129 ? 40.974 -6.522 -34.706 1.00 55.72 129 VAL A C 1
ATOM 1055 O O . VAL A 1 129 ? 41.774 -7.043 -33.927 1.00 55.72 129 VAL A O 1
ATOM 1058 N N . LYS A 1 130 ? 40.757 -6.996 -35.938 1.00 52.47 130 LYS A N 1
ATOM 1059 C CA . LYS A 1 130 ? 41.597 -8.044 -36.525 1.00 52.47 130 LYS A CA 1
ATOM 1060 C C . LYS A 1 130 ? 43.026 -7.503 -36.667 1.00 52.47 130 LYS A C 1
ATOM 1062 O O . LYS A 1 130 ? 43.166 -6.352 -37.079 1.00 52.47 130 LYS A O 1
ATOM 1067 N N . PRO A 1 131 ? 44.067 -8.283 -36.335 1.00 43.69 131 PRO A N 1
ATOM 1068 C CA . PRO A 1 131 ? 45.440 -7.848 -36.547 1.00 43.69 131 PRO A CA 1
ATOM 1069 C C . PRO A 1 131 ? 45.670 -7.622 -38.044 1.00 43.69 131 PRO A C 1
ATOM 1071 O O . PRO A 1 131 ? 45.281 -8.469 -38.848 1.00 43.69 131 PRO A O 1
ATOM 1074 N N . ASP A 1 132 ? 46.277 -6.489 -38.397 1.00 51.56 132 ASP A N 1
ATOM 1075 C CA . ASP A 1 132 ? 46.768 -6.218 -39.750 1.00 51.56 132 ASP A CA 1
ATOM 1076 C C . ASP A 1 132 ? 47.750 -7.328 -40.152 1.00 51.56 132 ASP A C 1
ATOM 1078 O O . ASP A 1 132 ? 48.815 -7.477 -39.547 1.00 51.56 132 ASP A O 1
ATOM 1082 N N . GLU A 1 133 ? 47.389 -8.125 -41.159 1.00 51.34 133 GLU A N 1
ATOM 1083 C CA . GLU A 1 133 ? 48.313 -9.065 -41.788 1.00 51.34 133 GLU A CA 1
ATOM 1084 C C . GLU A 1 133 ? 49.425 -8.278 -42.499 1.00 51.34 133 GLU A C 1
ATOM 1086 O O . GLU A 1 133 ? 49.200 -7.563 -43.475 1.00 51.34 133 GLU A O 1
ATOM 1091 N N . GLU A 1 134 ? 50.628 -8.404 -41.936 1.00 49.56 134 GLU A N 1
ATOM 1092 C CA . GLU A 1 134 ? 51.958 -8.166 -42.501 1.00 49.56 134 GLU A CA 1
ATOM 1093 C C . GLU A 1 134 ? 52.015 -7.691 -43.962 1.00 49.56 134 GLU A C 1
ATOM 1095 O O . GLU A 1 134 ? 51.977 -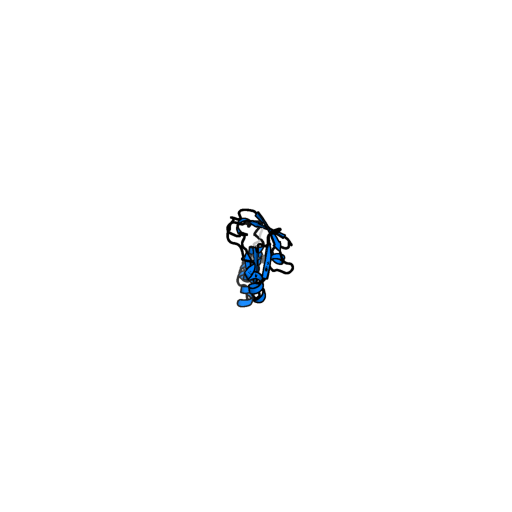8.457 -44.926 1.00 49.56 134 GLU A O 1
ATOM 1100 N N . ARG A 1 135 ? 52.281 -6.393 -44.122 1.00 48.00 135 ARG A N 1
ATOM 1101 C CA . ARG A 1 135 ? 52.769 -5.820 -45.375 1.00 48.00 135 ARG A CA 1
ATOM 1102 C C . ARG A 1 135 ? 54.216 -6.281 -45.605 1.00 48.00 135 ARG A C 1
ATOM 1104 O O . ARG A 1 135 ? 55.146 -5.765 -44.990 1.00 48.00 135 ARG A O 1
ATOM 1111 N N . THR A 1 136 ? 54.409 -7.263 -46.481 1.00 45.28 136 THR A N 1
ATOM 1112 C CA . THR A 1 136 ? 55.731 -7.781 -46.877 1.00 45.28 136 THR A CA 1
ATOM 1113 C C . THR A 1 136 ? 56.568 -6.687 -47.566 1.00 45.28 136 THR A C 1
ATOM 1115 O O . THR A 1 136 ? 56.052 -6.039 -48.479 1.00 45.28 136 THR A O 1
ATOM 1118 N N . PRO A 1 137 ? 57.848 -6.463 -47.209 1.00 47.94 137 PRO A N 1
ATOM 1119 C CA . PRO A 1 137 ? 58.700 -5.546 -47.958 1.00 47.94 137 PRO A CA 1
ATOM 1120 C C . PRO A 1 137 ? 59.312 -6.246 -49.184 1.00 47.94 137 PRO A C 1
ATOM 1122 O O . PRO A 1 137 ? 59.910 -7.319 -49.079 1.00 47.94 137 PRO A O 1
ATOM 1125 N N . GLU A 1 138 ? 59.171 -5.622 -50.355 1.00 46.28 138 GLU A N 1
ATOM 1126 C CA . GLU A 1 138 ? 59.848 -6.015 -51.594 1.00 46.28 138 GLU A CA 1
ATOM 1127 C C . GLU A 1 138 ? 61.376 -5.994 -51.432 1.00 46.28 138 GLU A C 1
ATOM 1129 O O . GLU A 1 138 ? 61.973 -5.053 -50.905 1.00 46.28 138 GLU A O 1
ATOM 1134 N N . ARG A 1 139 ? 62.022 -7.051 -51.934 1.00 51.97 139 ARG A N 1
ATOM 1135 C CA . ARG A 1 139 ? 63.478 -7.177 -52.038 1.00 51.97 139 ARG A CA 1
ATOM 1136 C C . ARG A 1 139 ? 64.032 -6.146 -53.026 1.00 51.97 139 ARG A C 1
ATOM 1138 O O . ARG A 1 139 ? 63.849 -6.299 -54.231 1.00 51.97 139 ARG A O 1
ATOM 1145 N N . ALA A 1 140 ? 64.804 -5.178 -52.537 1.00 50.22 140 ALA A N 1
ATOM 1146 C CA . ALA A 1 140 ? 65.697 -4.387 -53.379 1.00 50.22 140 ALA A CA 1
ATOM 1147 C C . ALA A 1 140 ? 67.014 -5.143 -53.613 1.00 50.22 140 ALA A C 1
ATOM 1149 O O . ALA A 1 140 ? 67.585 -5.757 -52.711 1.00 50.22 140 ALA A O 1
ATOM 1150 N N . GLY A 1 141 ? 67.442 -5.139 -54.872 1.00 41.44 141 GLY A N 1
ATOM 1151 C CA . GLY A 1 141 ? 68.461 -6.014 -55.423 1.00 41.44 141 GLY A CA 1
ATOM 1152 C C . GLY A 1 141 ? 69.897 -5.712 -54.999 1.00 41.44 141 GLY A C 1
ATOM 1153 O O . GLY A 1 141 ? 70.300 -4.602 -54.673 1.00 41.44 141 GLY A O 1
ATOM 1154 N N . ARG A 1 142 ? 70.666 -6.791 -55.076 1.00 53.84 142 ARG A N 1
ATOM 1155 C CA . ARG A 1 142 ? 72.110 -6.944 -54.925 1.00 53.84 142 ARG A CA 1
ATOM 1156 C C . ARG A 1 142 ? 72.889 -6.058 -55.909 1.00 53.84 142 ARG A C 1
ATOM 1158 O O . ARG A 1 142 ? 72.675 -6.182 -57.109 1.00 53.84 142 ARG A O 1
ATOM 1165 N N . VAL A 1 143 ? 73.890 -5.314 -55.432 1.00 49.44 143 VAL A N 1
ATOM 1166 C CA . VAL A 1 143 ? 75.040 -4.912 -56.263 1.00 49.44 143 VAL A CA 1
ATOM 1167 C C . VAL A 1 143 ? 76.336 -5.180 -55.497 1.00 49.44 143 VAL A C 1
ATOM 1169 O O . VAL A 1 143 ? 76.657 -4.557 -54.494 1.00 49.44 143 VAL A O 1
ATOM 1172 N N . SER A 1 144 ? 77.039 -6.195 -55.986 1.00 49.09 144 SER A N 1
ATOM 1173 C CA . SER A 1 144 ? 78.448 -6.534 -55.773 1.00 49.09 144 SER A CA 1
ATOM 1174 C C . SER A 1 144 ? 79.366 -5.401 -56.281 1.00 49.09 144 SER A C 1
ATOM 1176 O O . SER A 1 144 ? 79.019 -4.801 -57.291 1.00 49.09 144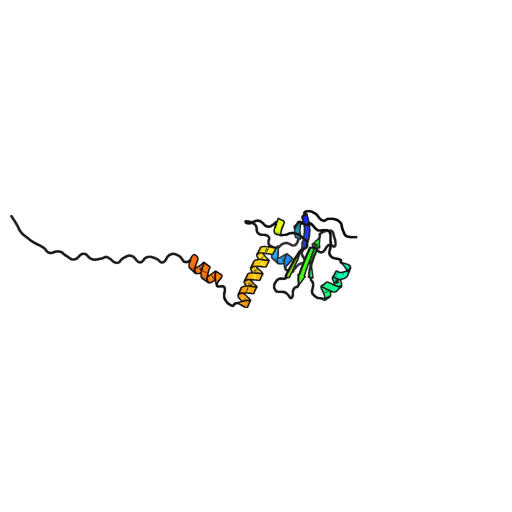 SER A O 1
ATOM 1178 N N . ARG A 1 145 ? 80.578 -5.123 -55.769 1.00 39.25 145 ARG A N 1
ATOM 1179 C CA . ARG A 1 145 ? 81.821 -5.943 -55.781 1.00 39.25 145 ARG A CA 1
ATOM 1180 C C . ARG A 1 145 ? 83.044 -4.986 -55.481 1.00 39.25 145 ARG A C 1
ATOM 1182 O O . ARG A 1 145 ? 82.768 -3.839 -55.158 1.00 39.25 145 ARG A O 1
ATOM 1189 N N . PRO A 1 146 ? 84.345 -5.366 -55.571 1.00 53.81 146 PRO A N 1
ATOM 1190 C CA . PRO A 1 146 ? 85.230 -5.702 -54.438 1.00 53.81 146 PRO A CA 1
ATOM 1191 C C . PRO A 1 146 ? 86.590 -4.929 -54.377 1.00 53.81 146 PRO A C 1
ATOM 1193 O O . PRO A 1 146 ? 86.851 -4.076 -55.220 1.00 53.81 146 PRO A O 1
ATOM 1196 N N . ALA A 1 147 ? 87.457 -5.414 -53.466 1.00 43.72 147 ALA A N 1
ATOM 1197 C CA . ALA A 1 147 ? 88.913 -5.240 -53.260 1.00 43.72 147 ALA A CA 1
ATOM 1198 C C . ALA A 1 147 ? 89.376 -4.014 -52.459 1.00 43.72 147 ALA A C 1
ATOM 1200 O O . ALA A 1 147 ? 89.413 -2.898 -53.014 1.00 43.72 147 ALA A O 1
#

Organism: Eiseniibacteriota bacterium (NCBI:txid2212470)

Secondary structure (DSSP, 8-state):
-----EEEEEEEEEPTT-HHHHHH-SSEEEEEEEES----GGGHHHHHTTT-EEEEEETTS--EEEEE-TTSSS-EEESS-GGGG-BTTB--HHHHHHHHHHHHHHHHHHSS-HHHHHHHHHTPPPP--------PPP-PPP-----

Sequence (147 aa):
KGGTMRLGSFRCQLKEGSLARRAYGKPEIEERHRHRYEFNNRFAAQLQSRGLVLSGKCVGRELVEIIELPDHPWFLAVQFHPELKSRPHEPHRLFVDFVRAALERRRARLGHDDYTAAQREAEAPPAQVKPDEERTPERAGRVSRPA

Foldseek 3Di:
DWFDWQFAKFKKAFAPPDPVCVLVVDRMDIFGAGDTGFDDCVCVVVVVVVQKDQGIATPPDRTRAWIARPVDLDGIDGRGDQVVVADPVRGRSVVVVVVVSVVVVVCVVPVDDVVVVVVCVVPPDPPDDDDPPDDDDDDDDDDDDDD